Protein AF-A0A7C7E6L4-F1 (afdb_monomer)

Sequence (51 aa):
MGKNRDTIPYWLDTTEDTDYPKLMEDIEVDAAIVGGGLAGITTAHLLKKEG

Mean predicted aligned error: 7.2 Å

Structure (mmCIF, N/CA/C/O backbone):
data_AF-A0A7C7E6L4-F1
#
_entry.id   AF-A0A7C7E6L4-F1
#
loop_
_atom_site.group_PDB
_atom_site.id
_atom_site.type_symbol
_atom_site.label_atom_id
_atom_site.label_alt_id
_atom_site.label_comp_id
_atom_site.label_asym_id
_atom_site.label_entity_id
_atom_site.label_seq_id
_atom_site.pdbx_PDB_ins_code
_atom_site.Cartn_x
_atom_site.Cartn_y
_atom_site.Cartn_z
_atom_site.occupancy
_atom_site.B_iso_or_equiv
_atom_site.auth_seq_id
_atom_site.auth_comp_id
_atom_site.auth_asym_id
_atom_site.auth_atom_id
_atom_site.pdbx_PDB_model_num
ATOM 1 N N . MET A 1 1 ? 19.820 6.169 -33.868 1.00 41.25 1 MET A N 1
ATOM 2 C CA . MET A 1 1 ? 18.516 5.532 -33.587 1.00 41.25 1 MET A CA 1
ATOM 3 C C . MET A 1 1 ? 18.747 4.424 -32.558 1.00 41.25 1 MET A C 1
ATOM 5 O O . MET A 1 1 ? 19.107 3.316 -32.933 1.00 41.25 1 MET A O 1
ATOM 9 N N . GLY A 1 2 ? 18.719 4.739 -31.261 1.00 47.41 2 GLY A N 1
ATOM 10 C CA . GLY A 1 2 ? 18.933 3.737 -30.209 1.00 47.41 2 GLY A CA 1
ATOM 11 C C . GLY A 1 2 ? 17.646 2.951 -29.983 1.00 47.41 2 GLY A C 1
ATOM 12 O O . GLY A 1 2 ? 16.603 3.567 -29.801 1.00 47.41 2 GLY A O 1
ATOM 13 N N . LYS A 1 3 ? 17.698 1.615 -30.043 1.00 55.16 3 LYS A N 1
ATOM 14 C CA . LYS A 1 3 ? 16.558 0.759 -29.686 1.00 55.16 3 LYS A CA 1
ATOM 15 C C . LYS A 1 3 ? 16.141 1.079 -28.245 1.00 55.16 3 LYS A C 1
ATOM 17 O O . LYS A 1 3 ? 16.964 0.899 -27.347 1.00 55.16 3 LYS A O 1
ATOM 22 N N . ASN A 1 4 ? 14.899 1.519 -28.033 1.00 60.06 4 ASN A N 1
ATOM 23 C CA . ASN A 1 4 ? 14.288 1.466 -26.706 1.00 60.06 4 ASN A CA 1
ATOM 24 C C . ASN A 1 4 ? 14.304 -0.005 -26.292 1.00 60.06 4 ASN A C 1
ATOM 26 O O . ASN A 1 4 ? 13.754 -0.859 -26.984 1.00 60.06 4 ASN A O 1
ATOM 30 N N . ARG A 1 5 ? 15.050 -0.324 -25.235 1.00 63.25 5 ARG A N 1
ATOM 31 C CA . ARG A 1 5 ? 14.897 -1.609 -24.566 1.00 63.25 5 ARG A CA 1
ATOM 32 C C . ARG A 1 5 ? 13.674 -1.428 -23.690 1.00 63.25 5 ARG A C 1
ATOM 34 O O . ARG A 1 5 ? 13.754 -0.683 -22.718 1.00 63.25 5 ARG A O 1
ATOM 41 N N . ASP A 1 6 ? 12.566 -2.049 -24.060 1.00 70.56 6 ASP A N 1
ATOM 42 C CA . ASP A 1 6 ? 11.391 -2.096 -23.203 1.00 70.56 6 ASP A CA 1
ATOM 43 C C . ASP A 1 6 ? 11.771 -2.920 -21.966 1.00 70.56 6 ASP A C 1
ATOM 45 O O . ASP A 1 6 ? 11.864 -4.144 -22.005 1.00 70.56 6 ASP A O 1
ATOM 49 N N . THR A 1 7 ? 12.124 -2.240 -20.874 1.00 83.88 7 THR A N 1
ATOM 50 C CA . THR A 1 7 ? 12.472 -2.865 -19.590 1.00 83.88 7 THR A CA 1
ATOM 51 C C . THR A 1 7 ? 11.217 -3.035 -18.746 1.00 83.88 7 THR A C 1
ATOM 53 O O . THR A 1 7 ? 11.173 -2.589 -17.598 1.00 83.88 7 THR A O 1
ATOM 56 N N . ILE A 1 8 ? 10.170 -3.617 -19.331 1.00 85.69 8 ILE A N 1
ATOM 57 C CA . ILE A 1 8 ? 8.952 -3.942 -18.593 1.00 85.69 8 ILE A CA 1
ATOM 58 C C . ILE A 1 8 ? 9.259 -5.195 -17.758 1.00 85.69 8 ILE A C 1
ATOM 60 O O . ILE A 1 8 ? 9.724 -6.197 -18.307 1.00 85.69 8 ILE A O 1
ATOM 64 N N . PRO A 1 9 ? 9.080 -5.155 -1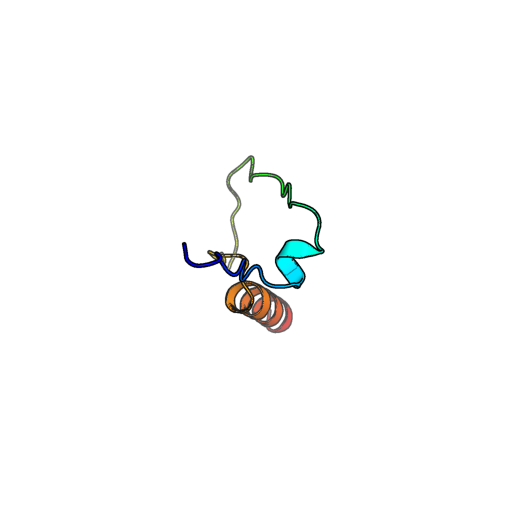6.427 1.00 85.69 9 PRO A N 1
ATOM 65 C CA . PRO A 1 9 ? 9.223 -6.339 -15.594 1.00 85.69 9 PRO A CA 1
ATOM 66 C C . PRO A 1 9 ? 8.286 -7.454 -16.059 1.00 85.69 9 PRO A C 1
ATOM 68 O O . PRO A 1 9 ? 7.114 -7.200 -16.313 1.00 85.69 9 PRO A O 1
ATOM 71 N N . TYR A 1 10 ? 8.779 -8.695 -16.087 1.00 87.06 10 TYR A N 1
ATOM 72 C CA . TYR A 1 10 ? 7.999 -9.861 -16.524 1.00 87.06 10 TYR A CA 1
ATOM 73 C C . TYR A 1 10 ? 6.636 -9.958 -15.823 1.00 87.06 10 TYR A C 1
ATOM 75 O O . TYR A 1 10 ? 5.626 -10.203 -16.461 1.00 87.06 10 TYR A O 1
ATOM 83 N N . TRP A 1 11 ? 6.581 -9.683 -14.517 1.00 83.62 11 TRP A N 1
ATOM 84 C CA . TRP A 1 11 ? 5.332 -9.745 -13.755 1.00 83.62 11 TRP A CA 1
ATOM 85 C C . TRP A 1 11 ? 4.334 -8.632 -14.079 1.00 83.62 11 TRP A C 1
ATOM 87 O O . TRP A 1 11 ? 3.204 -8.745 -13.642 1.00 83.62 11 TRP A O 1
ATOM 97 N N . LEU A 1 12 ? 4.738 -7.551 -14.753 1.00 85.38 1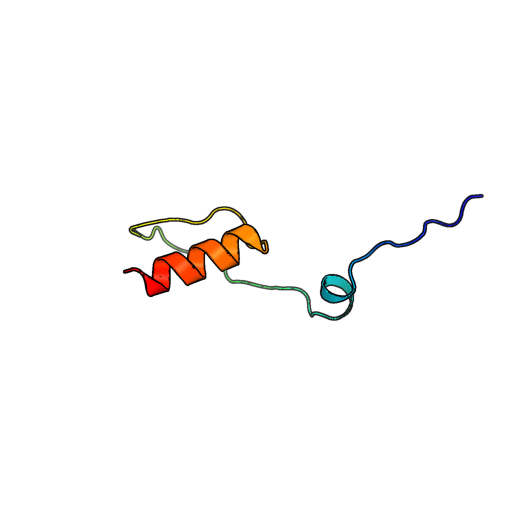2 LEU A N 1
ATOM 98 C CA . LEU A 1 12 ? 3.802 -6.559 -15.293 1.00 85.38 12 LEU A CA 1
ATOM 99 C C . LEU A 1 12 ? 3.382 -6.923 -16.720 1.00 85.38 12 LEU A C 1
ATOM 101 O O . LEU A 1 12 ? 2.295 -6.555 -17.135 1.00 85.38 12 LEU A O 1
ATOM 105 N N . ASP A 1 13 ? 4.232 -7.646 -17.452 1.00 88.62 13 ASP A N 1
ATOM 106 C CA . ASP A 1 13 ? 3.980 -8.071 -18.834 1.00 88.62 13 ASP A CA 1
ATOM 107 C C . ASP A 1 13 ? 3.051 -9.295 -18.921 1.00 88.62 13 ASP A C 1
ATOM 109 O O . ASP A 1 13 ? 2.297 -9.452 -19.877 1.00 88.62 13 ASP A O 1
ATOM 113 N N . THR A 1 14 ? 3.087 -10.180 -17.919 1.00 90.50 14 THR A N 1
ATOM 114 C CA . THR A 1 14 ? 2.339 -11.450 -17.948 1.00 90.50 14 THR A CA 1
ATOM 115 C C . THR A 1 14 ? 1.093 -11.483 -17.075 1.00 90.50 14 THR A C 1
ATOM 117 O O . THR A 1 14 ? 0.429 -12.516 -17.008 1.00 90.50 14 THR A O 1
ATOM 120 N N . THR A 1 15 ? 0.805 -10.412 -16.341 1.00 88.94 15 THR A N 1
ATOM 121 C CA . THR A 1 15 ? -0.415 -10.309 -15.536 1.00 88.94 15 THR A CA 1
ATOM 122 C C . THR A 1 15 ? -1.450 -9.488 -16.274 1.00 88.94 15 THR A C 1
ATOM 124 O O . THR A 1 15 ? -1.105 -8.516 -16.937 1.00 88.94 15 THR A O 1
ATOM 127 N N . GLU A 1 16 ? -2.718 -9.849 -16.116 1.00 89.38 16 GLU A N 1
ATOM 128 C CA . GLU A 1 16 ? -3.814 -9.001 -16.572 1.00 89.38 16 GLU A CA 1
ATOM 129 C C . GLU A 1 16 ? -3.803 -7.654 -15.840 1.00 89.38 16 GLU A C 1
ATOM 131 O O . GLU A 1 16 ? -3.330 -7.546 -14.700 1.00 89.38 16 GLU A O 1
ATOM 136 N N . ASP A 1 17 ? -4.346 -6.634 -16.502 1.00 84.75 17 ASP A N 1
ATOM 137 C CA . ASP A 1 17 ? -4.589 -5.344 -15.873 1.00 84.75 17 ASP A CA 1
ATOM 138 C C . ASP A 1 17 ? -5.522 -5.508 -14.671 1.00 84.75 17 ASP A C 1
ATOM 140 O O . ASP A 1 17 ? -6.455 -6.315 -14.664 1.00 84.75 17 ASP A O 1
ATOM 144 N N . THR A 1 18 ? -5.271 -4.720 -13.632 1.00 84.25 18 THR A N 1
ATOM 145 C CA . THR A 1 18 ? -6.073 -4.762 -12.416 1.00 84.25 18 THR A CA 1
ATOM 146 C C . THR A 1 18 ? -7.223 -3.761 -12.493 1.00 84.25 18 THR A C 1
ATOM 148 O O . THR A 1 18 ? -7.020 -2.584 -12.777 1.00 84.25 18 THR A O 1
ATOM 151 N N . ASP A 1 19 ? -8.436 -4.216 -12.175 1.00 87.38 19 ASP A N 1
ATOM 152 C CA . ASP A 1 19 ? -9.622 -3.365 -11.998 1.00 87.38 19 ASP A CA 1
ATOM 153 C C . ASP A 1 19 ? -10.157 -3.519 -10.569 1.00 87.38 19 ASP A C 1
ATOM 155 O O . ASP A 1 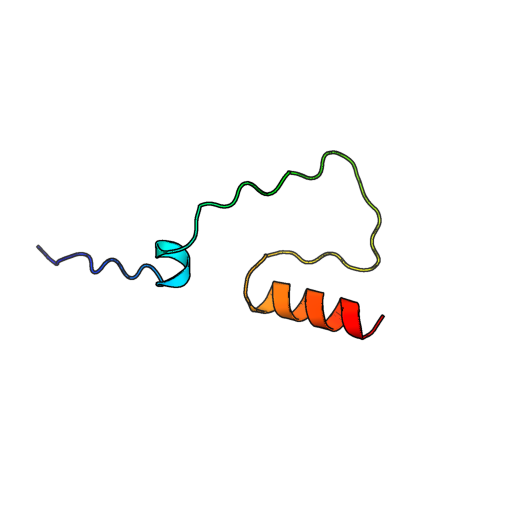19 ? -11.247 -4.035 -10.313 1.00 87.38 19 ASP A O 1
ATOM 159 N N . TYR A 1 20 ? -9.314 -3.168 -9.591 1.00 89.12 20 TYR A N 1
ATOM 160 C CA . TYR A 1 20 ? -9.722 -3.225 -8.192 1.00 89.12 20 TYR A CA 1
ATOM 161 C C . TYR A 1 20 ? -10.802 -2.169 -7.928 1.00 89.12 20 TYR A C 1
ATOM 163 O O . TYR A 1 20 ? -10.607 -0.998 -8.277 1.00 89.12 20 TYR A O 1
ATOM 171 N N . PRO A 1 21 ? -11.921 -2.545 -7.283 1.00 91.00 21 PRO A N 1
ATOM 172 C CA . PRO A 1 21 ? -13.002 -1.613 -7.035 1.00 91.00 21 PRO A CA 1
ATOM 173 C C . PRO A 1 21 ? -12.509 -0.458 -6.168 1.00 91.00 21 PRO A C 1
ATOM 175 O O . PRO A 1 21 ? -11.759 -0.637 -5.205 1.00 91.00 21 PRO A O 1
ATOM 178 N N . LYS A 1 22 ? -12.964 0.746 -6.511 1.00 92.50 22 LYS A N 1
ATOM 179 C CA . LYS A 1 22 ? -12.765 1.911 -5.656 1.00 92.50 22 LYS A CA 1
ATOM 180 C C . LYS A 1 22 ? -13.580 1.745 -4.383 1.00 92.50 22 LYS A C 1
ATOM 182 O O . LYS A 1 22 ? -14.649 1.139 -4.383 1.00 92.50 22 LYS A O 1
ATOM 187 N N . LEU A 1 23 ? -13.079 2.343 -3.314 1.00 93.94 23 LEU A N 1
ATOM 188 C CA . LEU A 1 23 ? -13.842 2.477 -2.092 1.00 93.94 23 LEU A CA 1
ATOM 189 C C . LEU A 1 23 ? -15.034 3.419 -2.350 1.00 93.94 23 LEU A C 1
ATOM 191 O O . LEU A 1 23 ? -14.844 4.521 -2.864 1.00 93.94 23 LEU A O 1
ATOM 195 N N . MET A 1 24 ? -16.251 2.958 -2.058 1.00 97.00 24 MET A N 1
ATOM 196 C CA . MET A 1 24 ? -17.499 3.689 -2.345 1.00 97.00 24 MET A CA 1
ATOM 197 C C . MET A 1 24 ? -18.051 4.446 -1.133 1.00 97.00 24 MET A C 1
ATOM 199 O O . MET A 1 24 ? -18.986 5.231 -1.273 1.00 97.00 24 MET A O 1
ATOM 203 N N . GLU A 1 25 ? -17.478 4.205 0.040 1.00 96.62 25 GLU A N 1
ATOM 204 C CA . GLU A 1 25 ? -17.891 4.760 1.323 1.00 96.62 25 GLU A CA 1
ATOM 205 C C . GLU A 1 25 ? -16.677 4.907 2.237 1.00 96.62 25 GLU A C 1
ATOM 207 O O . GLU A 1 25 ? -15.669 4.230 2.047 1.00 96.62 25 GLU A O 1
ATOM 212 N N . ASP A 1 26 ? -16.762 5.771 3.238 1.00 95.81 26 ASP A N 1
ATOM 213 C CA . ASP A 1 26 ? -15.697 5.866 4.229 1.00 95.81 26 ASP A CA 1
ATOM 214 C C . ASP A 1 26 ? -15.687 4.605 5.105 1.00 95.81 26 ASP A C 1
ATOM 216 O O . ASP A 1 26 ? -16.734 4.133 5.549 1.00 95.81 26 ASP A O 1
ATOM 220 N N . ILE A 1 27 ? -14.494 4.070 5.370 1.00 96.50 27 ILE A N 1
ATOM 221 C CA . ILE A 1 27 ? -14.293 2.930 6.271 1.00 96.50 27 ILE A CA 1
ATOM 222 C C . ILE A 1 27 ? -13.306 3.304 7.370 1.00 96.50 27 ILE A C 1
ATOM 224 O O . ILE A 1 27 ? -12.361 4.062 7.144 1.00 96.50 27 ILE A O 1
ATOM 228 N N . GLU A 1 28 ? -13.506 2.735 8.553 1.00 96.94 28 GLU A N 1
ATOM 229 C CA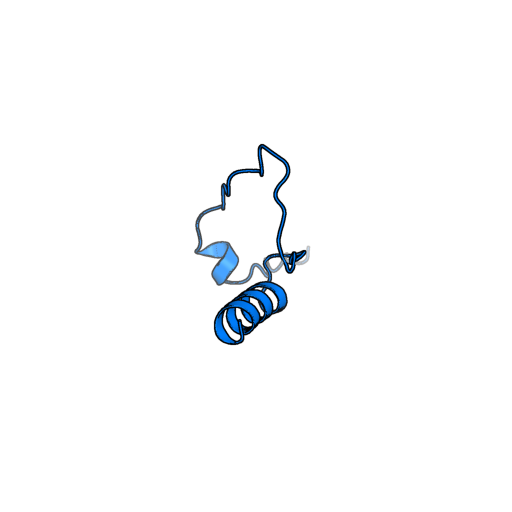 . GLU A 1 28 ? -12.597 2.874 9.686 1.00 96.94 28 GLU A CA 1
ATOM 230 C C . GLU A 1 28 ? -11.754 1.603 9.819 1.00 96.94 28 G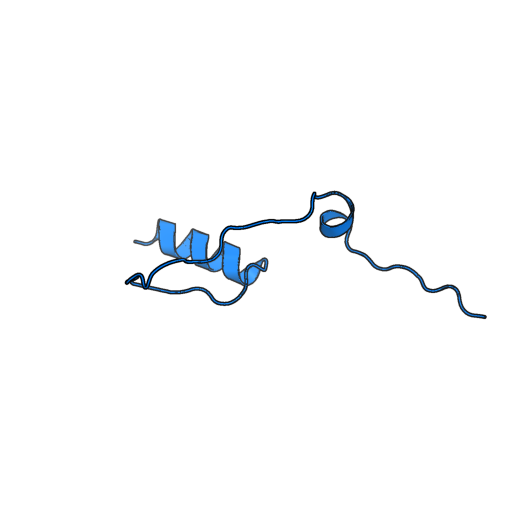LU A C 1
ATOM 232 O O . GLU A 1 28 ? -12.272 0.487 9.752 1.00 96.94 28 GLU A O 1
ATOM 237 N N . VAL A 1 29 ? -10.439 1.772 9.951 1.00 94.38 29 VAL A N 1
ATOM 238 C CA . VAL A 1 29 ? -9.465 0.679 10.046 1.00 94.38 29 VAL A CA 1
ATOM 239 C C . VAL A 1 29 ? -8.374 1.047 11.044 1.00 94.38 29 VAL A C 1
ATOM 241 O O . VAL A 1 29 ? -8.028 2.221 11.172 1.00 94.38 29 VAL A O 1
ATOM 244 N N . ASP A 1 30 ? -7.773 0.049 11.689 1.00 94.94 30 ASP A N 1
ATOM 245 C CA . ASP A 1 30 ? -6.654 0.268 12.617 1.00 94.94 30 ASP A CA 1
ATOM 246 C C . ASP A 1 30 ? -5.395 0.786 11.899 1.00 94.94 30 ASP A C 1
ATOM 248 O O . ASP A 1 30 ? -4.612 1.561 12.450 1.00 94.94 30 ASP A O 1
ATOM 252 N N . ALA A 1 31 ? -5.202 0.372 10.641 1.00 94.44 31 ALA A N 1
ATOM 253 C CA . ALA A 1 31 ? -4.100 0.809 9.794 1.00 94.44 31 ALA A CA 1
ATOM 254 C C . ALA A 1 31 ? -4.502 0.851 8.312 1.00 94.44 31 ALA A C 1
ATOM 256 O O . ALA A 1 31 ? -5.142 -0.066 7.796 1.00 94.44 31 ALA A O 1
ATOM 257 N N . ALA A 1 32 ? -4.052 1.891 7.604 1.00 95.38 32 ALA A N 1
ATOM 258 C CA . ALA A 1 32 ? -4.206 2.039 6.158 1.00 95.38 32 ALA A CA 1
ATOM 259 C C . ALA A 1 32 ? -2.840 1.980 5.456 1.00 95.38 32 ALA A C 1
ATOM 261 O O . ALA A 1 32 ? -1.880 2.622 5.885 1.00 95.38 32 ALA A O 1
ATOM 262 N N . ILE A 1 33 ? -2.753 1.230 4.353 1.00 96.38 33 ILE A N 1
ATOM 263 C CA . ILE A 1 33 ? -1.520 1.065 3.570 1.00 96.38 33 ILE A CA 1
ATOM 264 C C . ILE A 1 33 ? -1.624 1.843 2.258 1.00 96.38 33 ILE A C 1
ATOM 266 O O . ILE A 1 33 ? -2.487 1.568 1.427 1.00 96.38 33 ILE A O 1
ATOM 270 N N . VAL A 1 34 ? -0.707 2.792 2.050 1.00 96.12 34 VAL A N 1
ATOM 271 C CA . VAL A 1 34 ? -0.628 3.592 0.820 1.00 96.12 34 VAL A CA 1
ATOM 272 C C . VAL A 1 34 ? 0.422 2.990 -0.120 1.00 96.12 34 VAL A C 1
ATOM 274 O O . VAL A 1 34 ? 1.622 3.112 0.116 1.00 96.12 34 VAL A O 1
ATOM 277 N N . GLY A 1 35 ? -0.041 2.356 -1.204 1.00 93.38 35 GLY A N 1
ATOM 278 C CA . GLY A 1 35 ? 0.790 1.764 -2.261 1.00 93.38 35 GLY A CA 1
ATOM 279 C C . GLY A 1 35 ? 0.859 0.229 -2.219 1.00 93.38 35 GLY A C 1
ATOM 280 O O . GLY A 1 35 ? 1.412 -0.358 -1.296 1.00 93.38 35 GLY A O 1
ATOM 281 N N . GLY A 1 36 ? 0.356 -0.430 -3.270 1.00 91.38 36 GLY A N 1
ATOM 282 C CA . GLY A 1 36 ? 0.284 -1.896 -3.403 1.00 91.38 36 GLY A CA 1
ATOM 283 C C . GLY A 1 36 ? 1.545 -2.572 -3.959 1.00 91.38 36 GLY A C 1
ATOM 284 O O . GLY A 1 36 ? 1.444 -3.577 -4.653 1.00 91.38 36 GLY A O 1
ATOM 285 N N . GLY A 1 37 ? 2.730 -2.006 -3.717 1.00 90.62 37 GLY A N 1
ATOM 286 C CA . GLY A 1 37 ? 4.000 -2.627 -4.110 1.00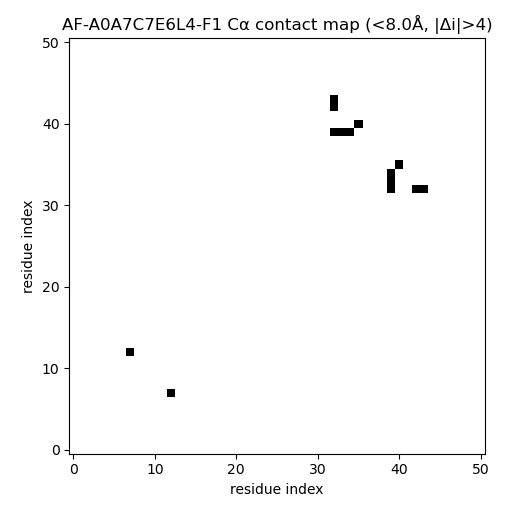 90.62 37 GLY A CA 1
ATOM 287 C C . GLY A 1 37 ? 4.431 -3.745 -3.153 1.00 90.62 37 GLY A C 1
ATOM 288 O O . GLY A 1 37 ? 3.771 -4.009 -2.149 1.00 90.62 37 GLY A O 1
ATOM 289 N N . LEU A 1 38 ? 5.593 -4.357 -3.411 1.00 92.88 38 LEU A N 1
ATOM 290 C CA . LEU A 1 38 ? 6.131 -5.448 -2.581 1.00 92.88 38 LEU A CA 1
ATOM 291 C C . LEU A 1 38 ? 6.202 -5.079 -1.092 1.00 92.88 38 LEU A C 1
ATOM 293 O O . LEU A 1 38 ? 5.795 -5.867 -0.241 1.00 92.88 38 LEU A O 1
ATOM 297 N N . ALA A 1 39 ? 6.683 -3.869 -0.788 1.00 96.12 39 ALA A N 1
ATOM 298 C CA . ALA A 1 39 ? 6.758 -3.369 0.580 1.00 96.12 39 ALA A CA 1
ATOM 299 C C . ALA A 1 39 ? 5.364 -3.269 1.220 1.00 96.12 39 ALA A C 1
ATOM 301 O O . ALA A 1 39 ? 5.149 -3.840 2.281 1.00 96.12 39 ALA A O 1
ATOM 302 N N . GLY A 1 40 ? 4.401 -2.629 0.546 1.00 97.31 40 GLY A N 1
ATOM 303 C CA . GLY A 1 40 ? 3.046 -2.443 1.071 1.00 97.31 40 GLY A CA 1
ATOM 304 C C . GLY A 1 40 ? 2.294 -3.757 1.289 1.00 97.31 40 GLY A C 1
ATOM 305 O O . GLY A 1 40 ? 1.714 -3.958 2.355 1.00 97.31 40 GLY A O 1
ATOM 306 N N . ILE A 1 41 ? 2.362 -4.689 0.332 1.00 95.56 41 ILE A N 1
ATOM 307 C CA . ILE A 1 41 ? 1.727 -6.011 0.465 1.00 95.56 41 ILE A CA 1
ATOM 308 C C . ILE A 1 41 ? 2.368 -6.808 1.607 1.00 95.56 41 ILE A C 1
ATOM 310 O O . ILE A 1 41 ? 1.660 -7.430 2.398 1.00 95.56 41 ILE A O 1
ATOM 314 N N . THR A 1 42 ? 3.697 -6.766 1.730 1.00 97.12 42 THR A N 1
ATOM 315 C CA . THR A 1 42 ? 4.404 -7.446 2.826 1.00 97.12 42 THR A CA 1
ATOM 316 C C . THR A 1 42 ? 4.005 -6.860 4.177 1.00 97.12 42 THR A C 1
ATOM 318 O O . THR A 1 42 ? 3.696 -7.614 5.097 1.00 97.12 42 THR A O 1
ATOM 321 N N . THR A 1 43 ? 3.942 -5.531 4.295 1.00 97.88 43 THR A N 1
ATOM 322 C CA . THR A 1 43 ? 3.474 -4.858 5.512 1.00 97.88 43 THR A CA 1
ATOM 323 C C . THR A 1 43 ? 2.044 -5.268 5.858 1.00 97.88 43 THR A C 1
ATOM 325 O O . THR A 1 43 ? 1.804 -5.678 6.989 1.00 97.88 43 THR A O 1
ATOM 328 N N . ALA A 1 44 ? 1.113 -5.241 4.898 1.00 97.06 44 ALA A N 1
ATOM 329 C CA . ALA A 1 44 ? -0.271 -5.667 5.118 1.00 97.06 44 ALA A CA 1
ATOM 330 C C . ALA A 1 44 ? -0.361 -7.130 5.587 1.00 97.06 44 ALA A C 1
ATOM 332 O O . ALA A 1 44 ? -1.131 -7.452 6.492 1.00 97.06 44 ALA A O 1
ATOM 333 N N . HIS A 1 45 ? 0.449 -8.019 5.003 1.00 97.38 45 HIS A N 1
ATOM 334 C CA . HIS A 1 45 ? 0.509 -9.425 5.397 1.00 97.38 45 HIS A CA 1
ATOM 335 C C . HIS A 1 45 ? 1.024 -9.610 6.828 1.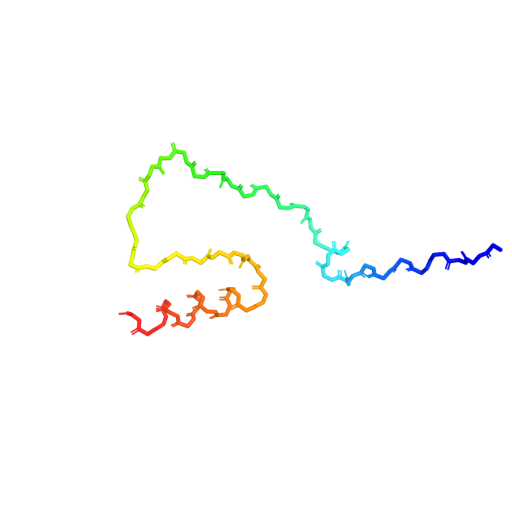00 97.38 45 HIS A C 1
ATOM 337 O O . HIS A 1 45 ? 0.447 -10.391 7.583 1.00 97.38 45 HIS A O 1
ATOM 343 N N . LEU A 1 46 ? 2.097 -8.908 7.199 1.00 97.00 46 LEU A N 1
ATOM 344 C CA . LEU A 1 46 ? 2.665 -8.987 8.542 1.00 97.00 46 LEU A CA 1
ATOM 345 C C . LEU A 1 46 ? 1.708 -8.402 9.584 1.00 97.00 46 LEU A C 1
ATOM 347 O O . LEU A 1 46 ? 1.418 -9.088 10.555 1.00 97.00 46 LEU A O 1
ATOM 351 N N . LEU A 1 47 ? 1.132 -7.220 9.341 1.00 96.31 47 LEU A N 1
ATOM 352 C CA . LEU A 1 47 ? 0.131 -6.622 10.237 1.00 96.31 47 LEU A CA 1
ATOM 353 C C . LEU A 1 47 ? -1.054 -7.567 10.464 1.00 96.31 47 LEU A C 1
ATOM 355 O O . LEU A 1 47 ? -1.427 -7.831 11.599 1.00 96.31 47 LEU A O 1
ATOM 359 N N . LYS A 1 48 ? -1.579 -8.184 9.397 1.00 94.25 48 LYS A N 1
ATOM 360 C CA . LYS A 1 48 ? -2.661 -9.173 9.515 1.00 94.25 48 LYS A CA 1
ATOM 361 C C . LYS A 1 48 ? -2.286 -10.392 10.372 1.00 94.25 48 LYS A C 1
ATOM 363 O O . LYS A 1 48 ? -3.177 -11.042 10.914 1.00 94.25 48 LYS A O 1
ATOM 368 N N . LYS A 1 49 ? -1.004 -10.762 10.435 1.00 95.31 49 LYS A N 1
ATOM 369 C CA . LYS A 1 49 ? -0.530 -11.904 11.231 1.00 95.31 49 LYS A CA 1
ATOM 370 C C . LYS A 1 49 ? -0.269 -11.553 12.692 1.00 95.31 49 LYS A C 1
ATOM 372 O O . LYS A 1 49 ? -0.433 -12.436 13.527 1.00 95.31 49 LY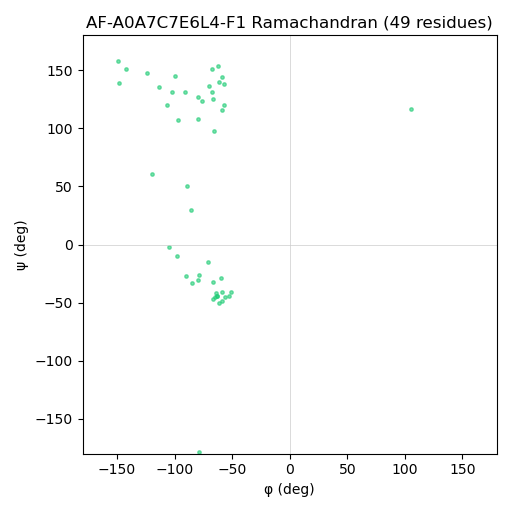S A O 1
ATOM 377 N N . GLU A 1 50 ? 0.163 -10.330 12.971 1.00 91.12 50 GLU A N 1
ATOM 378 C CA . GLU A 1 50 ? 0.479 -9.874 14.329 1.00 91.12 50 GLU A CA 1
ATOM 379 C C . GLU A 1 50 ? -0.781 -9.511 15.136 1.00 91.12 50 GLU A C 1
ATOM 381 O O . GLU A 1 50 ? -0.768 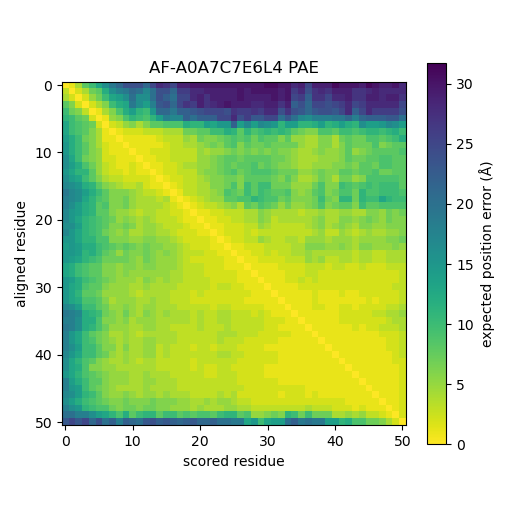-9.669 16.355 1.00 91.12 50 GLU A O 1
ATOM 386 N N . GLY A 1 51 ? -1.878 -9.131 14.462 1.00 64.25 51 GLY A N 1
ATOM 387 C CA . GLY A 1 51 ? -3.129 -8.705 15.107 1.00 64.25 51 GLY A CA 1
ATOM 388 C C . GLY A 1 51 ? -3.016 -7.300 15.672 1.00 64.25 51 GLY A C 1
ATOM 389 O O . GLY A 1 51 ? -3.481 -7.111 16.817 1.00 64.25 51 GLY A O 1
#

Secondary structure (DSSP, 8-state):
---------HHHHSSPPP-PPPP-S----S------SHHHHHHHHHHHHH-

Foldseek 3Di:
DDDPPPPDPPVNVPDDDDDDDDDPDDDDDPDDFDDPDPVRVVVVVVVVVVD

Radius of gyration: 16.65 Å; Cα contacts (8 Å, |Δi|>4): 7; chains: 1; bounding box: 37×18×49 Å

pLDDT: mean 87.62, std 13.21, range [41.25, 97.88]

Solvent-accessible surface area (backbone atoms only — not comparable to full-atom values): 3770 Å² total; per-residue (Å²): 137,80,80,81,75,84,82,70,54,64,77,67,74,75,46,79,86,85,83,76,80,77,84,91,66,95,80,88,69,100,74,85,82,88,56,90,47,75,67,39,49,50,50,54,53,49,53,70,70,74,109